Protein AF-A0A6F8TPR6-F1 (afdb_monomer_lite)

Sequence (111 aa):
MAKKKYTSPHIQAPLIVTYAAFQSQLETVKAEISKIKQEHVRAYYEALLLIKENHMTEAEQIANSLSKKWMKEDILSTAAEAKGRHDQARLHRQNAISASRGVQRYLLIHK

Structure (mmCIF, N/CA/C/O backbone):
data_AF-A0A6F8TPR6-F1
#
_entry.id   AF-A0A6F8TPR6-F1
#
loop_
_atom_site.group_PDB
_atom_site.id
_atom_site.type_symbol
_atom_site.label_atom_id
_atom_site.label_alt_id
_atom_site.label_comp_id
_atom_site.label_asym_id
_atom_site.label_entity_id
_atom_site.label_seq_id
_atom_site.pdbx_PDB_ins_code
_atom_site.Cartn_x
_atom_site.Cartn_y
_atom_site.Cartn_z
_atom_site.occupancy
_atom_site.B_iso_or_equiv
_atom_site.auth_seq_id
_atom_site.auth_comp_id
_atom_site.auth_asym_id
_atom_site.auth_atom_id
_atom_site.pdbx_PDB_model_num
ATOM 1 N N . MET A 1 1 ? -17.492 -25.056 21.127 1.00 33.84 1 MET A N 1
ATOM 2 C CA . MET A 1 1 ? -16.886 -23.718 21.317 1.00 33.84 1 MET A CA 1
ATOM 3 C C . MET A 1 1 ? -15.395 -23.790 21.000 1.00 33.84 1 MET A C 1
ATOM 5 O O . MET A 1 1 ? -14.622 -24.204 21.848 1.00 33.84 1 MET A O 1
ATOM 9 N N . ALA A 1 2 ? -14.970 -23.460 19.780 1.00 42.56 2 ALA A N 1
ATOM 10 C CA . ALA A 1 2 ? -13.548 -23.443 19.432 1.00 42.56 2 ALA A CA 1
ATOM 11 C C . ALA A 1 2 ? -13.313 -22.400 18.338 1.00 42.56 2 ALA A C 1
ATOM 13 O O . ALA A 1 2 ? -13.754 -22.618 17.219 1.00 42.56 2 ALA A O 1
ATOM 14 N N . LYS A 1 3 ? -12.689 -21.262 18.680 1.00 41.62 3 LYS A N 1
ATOM 15 C CA . LYS A 1 3 ? -12.059 -20.285 17.758 1.00 41.62 3 LYS A CA 1
ATOM 16 C C . LYS A 1 3 ? -11.467 -19.127 18.577 1.00 41.62 3 LYS A C 1
ATOM 18 O O . LYS A 1 3 ? -11.951 -18.005 18.542 1.00 41.62 3 LYS A O 1
ATOM 23 N N . LYS A 1 4 ? -10.450 -19.398 19.401 1.00 48.53 4 LYS A N 1
ATOM 24 C CA . LYS A 1 4 ? -9.768 -18.330 20.166 1.00 48.53 4 LYS A CA 1
ATOM 25 C C . LYS A 1 4 ? -8.252 -18.492 20.264 1.00 48.53 4 LYS A C 1
ATOM 27 O O . LYS A 1 4 ? -7.643 -17.935 21.166 1.00 48.53 4 LYS A O 1
ATOM 32 N N . LYS A 1 5 ? -7.640 -19.272 19.364 1.00 41.09 5 LYS A N 1
ATOM 33 C CA . LYS A 1 5 ? -6.218 -19.636 19.490 1.00 41.09 5 LYS A CA 1
ATOM 34 C C . LYS A 1 5 ? -5.284 -19.004 18.448 1.00 41.09 5 LYS A C 1
ATOM 36 O O . LYS A 1 5 ? -4.089 -18.978 18.695 1.00 41.09 5 LYS A O 1
ATOM 41 N N . TYR A 1 6 ? -5.794 -18.430 17.350 1.00 46.22 6 TYR A N 1
ATOM 42 C CA . TYR A 1 6 ? -4.946 -17.894 16.268 1.00 46.22 6 TYR A CA 1
ATOM 43 C C . TYR A 1 6 ? -5.555 -16.697 15.527 1.00 46.22 6 TYR A C 1
ATOM 45 O O . TYR A 1 6 ? -5.672 -16.702 14.307 1.00 46.22 6 TYR A O 1
ATOM 53 N N . THR A 1 7 ? -5.930 -15.642 16.241 1.00 47.03 7 THR A N 1
ATOM 54 C CA . THR A 1 7 ? -6.309 -14.391 15.570 1.00 47.03 7 THR A CA 1
ATOM 55 C C . THR A 1 7 ? -5.648 -13.233 16.290 1.00 47.03 7 THR A C 1
ATOM 57 O O . THR A 1 7 ? -6.249 -12.547 17.108 1.00 47.03 7 THR A O 1
ATOM 60 N N . SER A 1 8 ? -4.345 -13.078 16.046 1.00 49.12 8 SER A N 1
ATOM 61 C CA . SER A 1 8 ? -3.602 -11.918 16.529 1.00 49.12 8 SER A CA 1
ATOM 62 C C . SER A 1 8 ? -4.250 -10.654 15.944 1.00 49.12 8 SER A C 1
ATOM 64 O O . SER A 1 8 ? -4.348 -10.560 14.715 1.00 49.12 8 SER A O 1
ATOM 66 N N . PRO A 1 9 ? -4.673 -9.678 16.770 1.00 51.06 9 PRO A N 1
ATOM 67 C CA . PRO A 1 9 ? -5.283 -8.428 16.301 1.00 51.06 9 PRO A CA 1
ATOM 68 C C . PRO A 1 9 ? -4.423 -7.689 15.264 1.00 51.06 9 PRO A C 1
ATOM 70 O O . PRO A 1 9 ? -4.933 -6.986 14.399 1.00 51.06 9 PRO A O 1
ATOM 73 N N . HIS A 1 10 ? -3.105 -7.909 15.307 1.00 51.72 10 HIS A N 1
ATOM 74 C CA . HIS A 1 10 ? -2.133 -7.351 14.368 1.00 51.72 10 HIS A CA 1
ATOM 75 C C . HIS A 1 10 ? -2.266 -7.876 12.930 1.00 51.72 10 HIS A C 1
ATOM 77 O O . HIS A 1 10 ? -1.854 -7.190 12.002 1.00 51.72 10 HIS A O 1
ATOM 83 N N . ILE A 1 11 ? -2.816 -9.080 12.742 1.00 56.19 11 ILE A N 1
ATOM 84 C CA . ILE A 1 11 ? -3.030 -9.712 11.427 1.00 56.19 11 ILE A CA 1
ATOM 85 C C . ILE A 1 11 ? -4.457 -9.428 10.925 1.00 56.19 11 ILE A C 1
ATOM 87 O O . ILE A 1 11 ? -4.691 -9.366 9.720 1.00 56.19 11 ILE A O 1
ATOM 91 N N . GLN A 1 12 ? -5.405 -9.222 11.846 1.00 56.03 12 GLN A N 1
ATOM 92 C CA . GLN A 1 12 ? -6.817 -9.005 11.527 1.00 56.03 12 GLN A CA 1
ATOM 93 C C . GLN A 1 12 ? -7.048 -7.717 10.750 1.00 56.03 12 GLN A C 1
ATOM 95 O O . GLN A 1 12 ? -7.666 -7.767 9.697 1.00 56.03 12 GLN A O 1
ATOM 100 N N . ALA A 1 13 ? -6.534 -6.586 11.227 1.00 57.53 13 ALA A N 1
ATOM 101 C CA . ALA A 1 13 ? -6.822 -5.306 10.589 1.00 57.53 13 ALA A CA 1
ATOM 102 C C . ALA A 1 13 ? -6.295 -5.223 9.133 1.00 57.53 13 ALA A C 1
ATOM 104 O O . ALA A 1 13 ? -7.074 -4.857 8.259 1.00 57.53 13 ALA A O 1
ATOM 105 N N . PRO A 1 14 ? -5.069 -5.681 8.798 1.00 57.78 14 PRO A N 1
ATOM 106 C CA . PRO A 1 14 ? -4.624 -5.801 7.403 1.00 57.78 14 PRO A CA 1
ATOM 107 C C . PRO A 1 14 ? -5.527 -6.677 6.516 1.00 57.78 14 PRO A C 1
ATOM 109 O O . PRO A 1 14 ? -5.850 -6.310 5.384 1.00 57.78 14 PRO A O 1
ATOM 112 N N . LEU A 1 15 ? -5.968 -7.831 7.029 1.00 60.03 15 LEU A N 1
ATOM 113 C CA . LEU A 1 15 ? -6.876 -8.733 6.312 1.00 60.03 15 LEU A CA 1
ATOM 114 C C . LEU A 1 15 ? -8.261 -8.112 6.120 1.00 60.03 15 LEU A C 1
ATOM 116 O O . LEU A 1 15 ? -8.818 -8.204 5.030 1.00 60.03 15 LEU A O 1
ATOM 120 N N . ILE A 1 16 ? -8.797 -7.458 7.151 1.00 58.84 16 ILE A N 1
ATOM 121 C CA . ILE A 1 16 ? -10.105 -6.804 7.106 1.00 58.84 16 ILE A CA 1
ATOM 122 C C . ILE A 1 16 ? -10.067 -5.613 6.152 1.00 58.84 16 ILE A C 1
ATOM 124 O O . ILE A 1 16 ? -10.999 -5.458 5.379 1.00 58.84 16 ILE A O 1
ATOM 128 N N . VAL A 1 17 ? -8.989 -4.824 6.119 1.00 58.97 17 VAL A N 1
ATOM 129 C CA . VAL A 1 17 ? -8.855 -3.726 5.150 1.00 58.97 17 VAL A CA 1
ATOM 130 C C . VAL A 1 17 ? -8.781 -4.260 3.724 1.00 58.97 17 VAL A C 1
ATOM 132 O O . VAL A 1 17 ? -9.471 -3.753 2.846 1.00 58.97 17 VAL A O 1
ATOM 135 N N . THR A 1 18 ? -8.003 -5.318 3.495 1.00 58.88 18 THR A N 1
ATOM 136 C CA . THR A 1 18 ? -7.907 -5.950 2.169 1.00 58.88 18 THR A CA 1
ATOM 137 C C . THR A 1 18 ? -9.271 -6.505 1.727 1.00 58.88 18 THR A C 1
ATOM 139 O O . THR A 1 18 ? -9.686 -6.307 0.588 1.00 58.88 18 THR A O 1
ATOM 142 N N . TYR A 1 19 ? -10.016 -7.125 2.646 1.00 59.47 19 TYR A N 1
ATOM 143 C CA . TYR A 1 19 ? -11.351 -7.673 2.402 1.00 59.47 19 TYR A CA 1
ATOM 144 C C . TYR A 1 19 ? -12.437 -6.596 2.228 1.00 59.47 19 TYR A C 1
ATOM 146 O O . TYR A 1 19 ? -13.253 -6.674 1.316 1.00 59.47 19 TYR A O 1
ATOM 154 N N . ALA A 1 20 ? -12.448 -5.552 3.052 1.00 56.31 20 ALA A N 1
ATOM 155 C CA . ALA A 1 20 ? -13.407 -4.454 2.951 1.00 56.31 20 ALA A CA 1
ATOM 156 C C . ALA A 1 20 ? -13.131 -3.575 1.717 1.00 56.31 20 ALA A C 1
ATOM 158 O O . ALA A 1 20 ? -14.068 -3.076 1.092 1.00 56.31 20 ALA A O 1
ATOM 159 N N . ALA A 1 21 ? -11.865 -3.465 1.292 1.00 5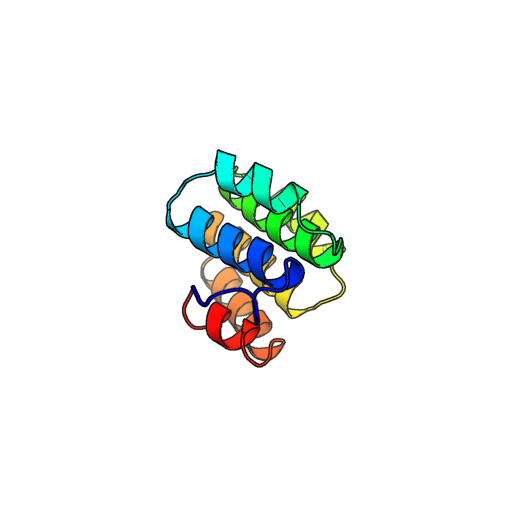7.94 21 ALA A N 1
ATOM 160 C CA . ALA A 1 21 ? -11.499 -2.875 0.009 1.00 57.94 21 ALA A CA 1
ATOM 161 C C . ALA A 1 21 ? -12.020 -3.700 -1.180 1.00 57.94 21 ALA A C 1
ATOM 163 O O . ALA A 1 21 ? -12.380 -3.097 -2.191 1.00 57.94 21 ALA A O 1
ATOM 164 N N . PHE A 1 22 ? -12.092 -5.028 -1.058 1.00 59.44 22 PHE A N 1
ATOM 165 C CA . PHE A 1 22 ? -12.725 -5.906 -2.048 1.00 59.44 22 PHE A CA 1
ATOM 166 C C . PHE A 1 22 ? -14.256 -5.741 -2.078 1.00 59.44 22 PHE A C 1
ATOM 168 O O . PHE A 1 22 ? -14.858 -5.805 -3.143 1.00 59.44 22 PHE A O 1
ATOM 175 N N . GLN A 1 23 ? -14.889 -5.457 -0.934 1.00 59.53 23 GLN A N 1
ATOM 176 C CA . GLN A 1 23 ? -16.344 -5.258 -0.829 1.00 59.53 23 GLN A CA 1
ATOM 177 C C . GLN A 1 23 ? -16.832 -3.812 -1.047 1.00 59.53 23 GLN A C 1
ATOM 179 O O . GLN A 1 23 ? -18.020 -3.544 -0.883 1.00 59.53 23 GLN A O 1
ATOM 184 N N . SER A 1 24 ? -15.949 -2.868 -1.389 1.00 63.97 24 SER A N 1
ATOM 185 C CA . SER A 1 24 ? -16.279 -1.437 -1.559 1.00 63.97 24 SER A CA 1
ATOM 186 C C . SER A 1 24 ? -16.918 -0.759 -0.329 1.00 63.97 24 SER A C 1
ATOM 188 O O . SER A 1 24 ? -17.577 0.270 -0.458 1.00 63.97 24 SER A O 1
ATOM 190 N N . GLN A 1 25 ? -16.692 -1.280 0.883 1.00 70.75 25 GLN A N 1
ATOM 191 C CA . GLN A 1 25 ? -17.205 -0.701 2.136 1.00 70.75 25 GLN A CA 1
ATOM 192 C C . GLN A 1 25 ? -16.196 0.288 2.741 1.00 70.75 25 GLN A C 1
ATOM 194 O O . GLN A 1 25 ? -15.490 -0.023 3.702 1.00 70.75 25 GLN A O 1
ATOM 199 N N . LEU A 1 26 ? -16.099 1.487 2.159 1.00 65.44 26 LEU A N 1
ATOM 200 C CA . LEU A 1 26 ? -15.068 2.481 2.505 1.00 65.44 26 LEU A CA 1
ATOM 201 C C . LEU A 1 26 ? -15.114 2.951 3.971 1.00 65.44 26 LEU A C 1
ATOM 203 O O . LEU A 1 26 ? -14.065 3.103 4.595 1.00 65.44 26 LEU A O 1
ATOM 207 N N . GLU A 1 27 ? -16.302 3.111 4.553 1.00 70.12 27 GLU A N 1
ATOM 208 C CA . GLU A 1 27 ? -16.442 3.517 5.962 1.00 70.12 27 GLU A CA 1
ATOM 209 C C . GLU A 1 27 ? -15.904 2.452 6.927 1.00 70.12 27 GLU A C 1
ATOM 211 O O . GLU A 1 27 ? -15.207 2.753 7.899 1.00 70.12 27 GLU A O 1
ATOM 216 N N . THR A 1 28 ? -16.139 1.176 6.614 1.00 74.00 28 THR A N 1
ATOM 217 C CA . THR A 1 28 ? -15.579 0.055 7.376 1.00 74.00 28 THR A CA 1
ATOM 218 C C . THR A 1 28 ? -14.060 -0.009 7.229 1.00 74.00 28 THR A C 1
ATOM 220 O O . THR A 1 28 ? -13.364 -0.266 8.209 1.00 74.00 28 THR A O 1
ATOM 223 N N . VAL A 1 29 ? -13.524 0.294 6.041 1.00 73.88 29 VAL A N 1
ATOM 224 C CA . VAL A 1 29 ? -12.072 0.388 5.816 1.00 73.88 29 VAL A CA 1
ATOM 225 C C . VAL A 1 29 ? -11.446 1.454 6.720 1.00 73.88 29 VAL A C 1
ATOM 227 O O . VAL A 1 29 ? -10.488 1.150 7.430 1.00 73.88 29 VAL A O 1
ATOM 230 N N . LYS A 1 30 ? -12.001 2.673 6.754 1.00 79.38 30 LYS A N 1
ATOM 231 C CA . LYS A 1 30 ? -11.498 3.777 7.593 1.00 79.38 30 LYS A CA 1
ATOM 232 C C . LYS A 1 30 ? -11.453 3.405 9.074 1.00 79.38 30 LYS A C 1
ATOM 234 O O . LYS A 1 30 ? -10.421 3.565 9.731 1.00 79.38 30 LYS A O 1
ATOM 239 N N . ALA A 1 31 ? -12.553 2.855 9.587 1.00 80.69 31 ALA A N 1
ATOM 240 C CA . ALA A 1 31 ? -12.651 2.440 10.982 1.00 80.69 31 ALA A CA 1
ATOM 241 C C . ALA A 1 31 ? -11.600 1.378 11.346 1.00 80.69 31 ALA A C 1
ATOM 243 O O . ALA A 1 31 ? -11.007 1.436 12.423 1.00 80.69 31 ALA A O 1
ATOM 244 N N . GLU A 1 32 ? -11.329 0.423 10.459 1.00 81.44 32 GLU A N 1
ATOM 245 C CA . GLU A 1 32 ? -10.378 -0.662 10.717 1.00 81.44 32 GLU A CA 1
ATOM 246 C C . GLU A 1 32 ? -8.917 -0.228 10.574 1.00 81.44 32 GLU A C 1
ATOM 248 O O . GLU A 1 32 ? -8.076 -0.652 11.371 1.00 81.44 32 GLU A O 1
ATOM 253 N N . ILE A 1 33 ? -8.613 0.684 9.644 1.00 83.00 33 ILE A N 1
ATOM 254 C CA . ILE A 1 33 ? -7.282 1.297 9.530 1.00 83.00 33 ILE A CA 1
ATOM 255 C C . ILE A 1 33 ? -6.886 1.962 10.852 1.00 83.00 33 ILE A C 1
ATOM 257 O O . ILE A 1 33 ? -5.796 1.702 11.366 1.00 83.00 33 ILE A O 1
ATOM 261 N N . SER A 1 34 ? -7.793 2.731 11.468 1.00 83.75 34 SER A N 1
ATOM 262 C CA . SER A 1 34 ? -7.527 3.415 12.744 1.00 83.75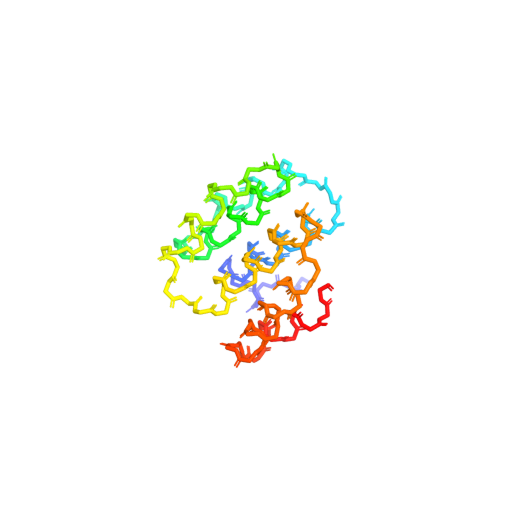 34 SER A CA 1
ATOM 263 C C . SER A 1 34 ? -7.126 2.466 13.887 1.00 83.75 34 SER A C 1
ATOM 265 O O . SER A 1 34 ? -6.391 2.848 14.799 1.00 83.75 34 SER A O 1
ATOM 267 N N . LYS A 1 35 ? -7.543 1.194 13.820 1.00 85.69 35 LYS A N 1
ATOM 268 C CA . LYS A 1 35 ? -7.243 0.168 14.831 1.00 85.69 35 LYS A CA 1
ATOM 269 C C . LYS A 1 35 ? -5.872 -0.486 14.631 1.00 85.69 35 LYS A C 1
ATOM 271 O O . LYS A 1 35 ? -5.383 -1.176 15.533 1.00 85.69 35 LYS A O 1
ATOM 276 N N . ILE A 1 36 ? -5.222 -0.291 13.480 1.00 82.62 36 ILE A N 1
ATOM 277 C CA . ILE A 1 36 ? -3.891 -0.843 13.201 1.00 82.62 36 ILE A CA 1
ATOM 278 C C . ILE A 1 36 ? -2.880 -0.171 14.127 1.00 82.62 36 ILE A C 1
ATOM 280 O O . ILE A 1 36 ? -2.608 1.014 13.997 1.00 82.62 36 ILE A O 1
ATOM 284 N N . LYS A 1 37 ? -2.278 -0.921 15.056 1.00 86.50 37 LYS A N 1
ATOM 285 C CA . LYS A 1 37 ? -1.292 -0.369 16.008 1.00 86.50 37 LYS A CA 1
ATOM 286 C C . LYS A 1 37 ? 0.067 -0.048 15.380 1.00 86.50 37 LYS A C 1
ATOM 288 O O . LYS A 1 37 ? 0.761 0.838 15.858 1.00 86.50 37 LYS A O 1
ATOM 293 N N . GLN A 1 38 ? 0.467 -0.796 14.354 1.00 86.00 38 GLN A N 1
ATOM 294 C CA . GLN A 1 38 ? 1.771 -0.627 13.712 1.00 86.00 38 GLN A CA 1
ATOM 295 C C . GLN A 1 38 ? 1.701 0.530 12.717 1.00 86.00 38 GLN A C 1
ATOM 297 O O . GLN A 1 38 ? 1.073 0.394 11.672 1.00 86.00 38 GLN A O 1
ATOM 302 N N . GLU A 1 39 ? 2.366 1.637 13.032 1.00 89.19 39 GLU A N 1
ATOM 303 C CA . GLU A 1 39 ? 2.312 2.883 12.257 1.00 89.19 39 GLU A CA 1
ATOM 304 C C . GLU A 1 39 ? 2.617 2.678 10.768 1.00 89.19 39 GLU A C 1
ATOM 306 O O . GLU A 1 39 ? 1.812 3.040 9.922 1.00 89.19 39 GLU A O 1
ATOM 311 N N . HIS A 1 40 ? 3.705 1.980 10.438 1.00 87.19 40 HIS A N 1
ATOM 312 C CA . HIS A 1 40 ? 4.070 1.706 9.043 1.00 87.19 40 HIS A CA 1
ATOM 313 C C . HIS A 1 40 ? 3.029 0.863 8.283 1.00 87.19 40 HIS A C 1
ATOM 315 O O . HIS A 1 40 ? 2.893 0.990 7.071 1.00 87.19 40 HIS A O 1
ATOM 321 N N . VAL A 1 41 ? 2.297 -0.016 8.978 1.00 87.19 41 VAL A N 1
ATOM 322 C CA . VAL A 1 41 ? 1.215 -0.805 8.371 1.00 87.19 41 VAL A CA 1
ATOM 323 C C . VAL A 1 41 ? -0.030 0.058 8.200 1.00 87.19 41 VAL A C 1
ATOM 325 O O . VAL A 1 41 ? -0.699 -0.047 7.179 1.00 87.19 41 VAL A O 1
ATOM 328 N N . ARG A 1 42 ? -0.328 0.923 9.175 1.00 90.12 42 ARG A N 1
ATOM 329 C CA . ARG A 1 42 ? -1.439 1.871 9.099 1.00 90.12 42 ARG A CA 1
ATOM 330 C C . ARG A 1 42 ? -1.248 2.827 7.924 1.00 90.12 42 ARG A C 1
ATOM 332 O O . ARG A 1 42 ? -2.100 2.854 7.047 1.00 90.12 42 ARG A O 1
ATOM 339 N N . ALA A 1 43 ? -0.089 3.479 7.857 1.00 92.38 43 ALA A N 1
ATOM 340 C CA . ALA A 1 43 ? 0.278 4.406 6.792 1.00 92.38 43 ALA A CA 1
ATOM 341 C C . ALA A 1 43 ? 0.169 3.758 5.400 1.00 92.38 43 ALA A C 1
ATOM 343 O O . ALA A 1 43 ? -0.348 4.361 4.465 1.00 92.38 43 ALA A O 1
ATOM 344 N N . TYR A 1 44 ? 0.580 2.493 5.261 1.00 92.69 44 TYR A N 1
ATOM 345 C CA . TYR A 1 44 ? 0.408 1.752 4.011 1.00 92.69 44 TYR A CA 1
ATOM 346 C C . TYR A 1 44 ? -1.062 1.656 3.573 1.00 92.69 44 TYR A C 1
ATOM 348 O O . TYR A 1 44 ? -1.384 1.935 2.420 1.00 92.69 44 TYR A O 1
ATOM 356 N N . TYR A 1 45 ? -1.966 1.294 4.484 1.00 90.25 45 TYR A N 1
ATOM 357 C CA . TYR A 1 45 ? -3.387 1.192 4.156 1.00 90.25 45 TYR A CA 1
ATOM 358 C C . TYR A 1 45 ? -4.078 2.555 4.012 1.00 90.25 45 TYR A C 1
ATOM 360 O O . TYR A 1 45 ? -4.980 2.674 3.186 1.00 90.25 45 TYR A O 1
ATOM 368 N N . GLU A 1 46 ? -3.636 3.581 4.744 1.00 91.62 46 GLU A N 1
ATOM 369 C CA . GLU A 1 46 ? -4.073 4.972 4.549 1.00 91.62 46 GLU A CA 1
ATOM 370 C C . GLU A 1 46 ? -3.730 5.459 3.138 1.00 91.62 46 GLU A C 1
ATOM 372 O O . GLU A 1 46 ? -4.591 6.000 2.452 1.00 91.62 46 GLU A O 1
ATOM 377 N N . ALA A 1 47 ? -2.519 5.181 2.646 1.00 94.00 47 ALA A N 1
ATOM 378 C CA . ALA A 1 47 ? -2.127 5.533 1.283 1.00 94.00 47 ALA A CA 1
ATOM 379 C C . ALA A 1 47 ? -2.988 4.832 0.219 1.00 94.00 47 ALA A C 1
ATOM 381 O O . ALA A 1 47 ? -3.394 5.452 -0.762 1.00 94.00 47 ALA A O 1
ATOM 382 N N . LEU A 1 48 ? -3.308 3.548 0.409 1.00 91.38 48 LEU A N 1
ATOM 383 C CA . LEU A 1 48 ? -4.203 2.828 -0.504 1.00 91.38 48 LEU A CA 1
ATOM 384 C C . LEU A 1 48 ? -5.632 3.391 -0.483 1.00 91.38 48 LEU A C 1
ATOM 386 O O . LEU A 1 48 ? -6.281 3.442 -1.529 1.00 91.38 48 LEU A O 1
ATOM 390 N N . LEU A 1 49 ? -6.117 3.824 0.684 1.00 89.38 49 LEU A N 1
ATOM 391 C CA . LEU A 1 49 ? -7.407 4.497 0.809 1.00 89.38 49 LEU A CA 1
ATOM 392 C C . LEU A 1 49 ? -7.398 5.852 0.090 1.00 89.38 49 LEU A C 1
ATOM 394 O O . LEU A 1 49 ? -8.305 6.109 -0.695 1.00 89.38 49 LEU A O 1
ATOM 398 N N . LEU A 1 50 ? -6.350 6.661 0.271 1.00 91.69 50 LEU A N 1
ATOM 399 C CA . LEU A 1 50 ? -6.183 7.937 -0.429 1.00 91.69 50 LEU A CA 1
ATOM 400 C C . LEU A 1 50 ? -6.223 7.762 -1.952 1.00 91.69 50 LEU A C 1
ATOM 402 O O . LEU A 1 50 ? -6.854 8.556 -2.640 1.00 91.69 50 LEU A O 1
ATOM 406 N N . ILE A 1 51 ? -5.627 6.694 -2.498 1.00 92.06 51 ILE A N 1
ATOM 407 C CA . ILE A 1 51 ? -5.732 6.402 -3.939 1.00 92.06 51 ILE A CA 1
ATOM 408 C C . ILE A 1 51 ? -7.183 6.134 -4.346 1.00 92.06 51 ILE A C 1
ATOM 410 O O . ILE A 1 51 ? -7.627 6.647 -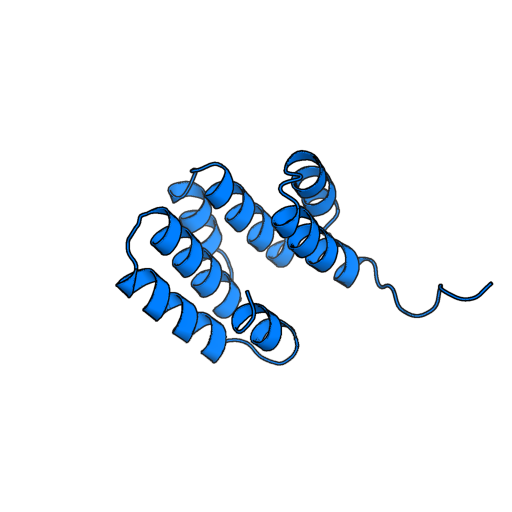5.372 1.00 92.06 51 ILE A O 1
ATOM 414 N N . LYS A 1 52 ? -7.936 5.362 -3.551 1.00 87.25 52 LYS A N 1
ATOM 415 C CA . LYS A 1 52 ? -9.366 5.129 -3.813 1.00 87.25 52 LYS A CA 1
ATOM 416 C C . LYS A 1 52 ? -10.194 6.411 -3.735 1.00 87.25 52 LYS A C 1
ATOM 418 O O . LYS A 1 52 ? -11.168 6.536 -4.466 1.00 87.25 52 LYS A O 1
ATOM 423 N N . GLU A 1 53 ? -9.797 7.348 -2.882 1.00 88.31 53 GLU A N 1
ATOM 424 C CA . GLU A 1 53 ? -10.405 8.676 -2.744 1.00 88.31 53 GLU A CA 1
ATOM 425 C C . GLU A 1 53 ? -9.862 9.697 -3.760 1.00 88.31 53 GLU A C 1
ATOM 427 O O . GLU A 1 53 ? -10.195 10.874 -3.688 1.00 88.31 53 GLU A O 1
ATOM 432 N N . ASN A 1 54 ? -9.074 9.253 -4.747 1.00 90.81 54 ASN A N 1
ATOM 433 C CA . ASN A 1 54 ? -8.514 10.086 -5.814 1.00 90.81 54 ASN A CA 1
ATOM 434 C C . ASN A 1 54 ? -7.490 11.141 -5.329 1.00 90.81 54 ASN A C 1
ATOM 436 O O . ASN A 1 54 ? -7.228 12.132 -6.009 1.00 90.81 54 ASN A O 1
ATOM 440 N N . HIS A 1 55 ? -6.860 10.902 -4.176 1.00 94.50 55 HIS A N 1
ATOM 441 C CA . HIS A 1 55 ? -5.817 11.733 -3.565 1.00 94.50 55 HIS A CA 1
ATOM 442 C 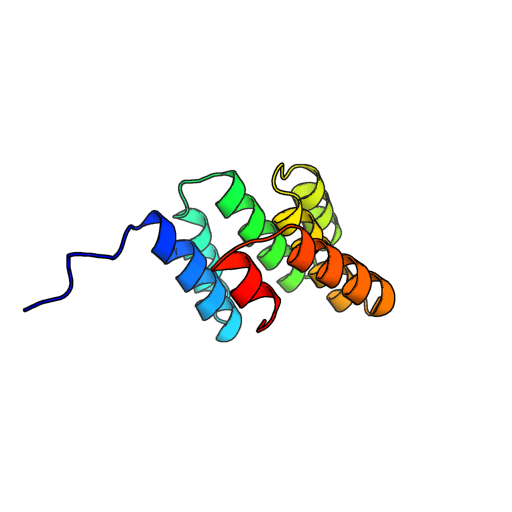C . HIS A 1 55 ? -4.414 11.144 -3.796 1.00 94.50 55 HIS A C 1
ATOM 444 O O . HIS A 1 55 ? -3.678 10.804 -2.866 1.00 94.50 55 HIS A O 1
ATOM 450 N N . MET A 1 56 ? -4.009 10.987 -5.062 1.00 92.62 56 MET A N 1
ATOM 451 C CA . MET A 1 56 ? -2.764 10.274 -5.386 1.00 92.62 56 MET A CA 1
ATOM 452 C C . MET A 1 56 ? -1.494 10.979 -4.892 1.00 92.62 56 MET A C 1
ATOM 454 O O . MET A 1 56 ? -0.524 10.302 -4.570 1.00 92.62 56 MET A O 1
ATOM 458 N N . THR A 1 57 ? -1.470 12.314 -4.842 1.00 94.12 57 THR A N 1
ATOM 459 C CA . THR A 1 57 ? -0.285 13.070 -4.395 1.00 94.12 57 THR A CA 1
ATOM 460 C C . THR A 1 57 ? 0.045 12.775 -2.931 1.00 94.12 57 THR A C 1
ATOM 462 O O . THR A 1 57 ? 1.198 12.506 -2.602 1.00 94.12 57 THR A O 1
ATOM 465 N N . GLU A 1 58 ? -0.966 12.760 -2.061 1.00 96.56 58 GLU A N 1
ATOM 466 C CA . GLU A 1 58 ? -0.806 12.430 -0.640 1.00 96.56 58 GLU A CA 1
ATOM 467 C C . GLU A 1 58 ? -0.400 10.961 -0.461 1.00 96.56 58 GLU A C 1
ATOM 469 O O . GLU A 1 58 ? 0.514 10.647 0.302 1.00 96.56 58 GLU A O 1
ATOM 474 N N . ALA A 1 59 ? -0.998 10.055 -1.242 1.00 95.06 59 ALA A N 1
ATOM 475 C CA . ALA A 1 59 ? -0.607 8.649 -1.237 1.00 95.06 59 ALA A CA 1
ATOM 476 C C . ALA A 1 59 ? 0.869 8.448 -1.633 1.00 95.06 59 ALA A C 1
ATOM 478 O O . ALA A 1 59 ? 1.582 7.665 -1.006 1.00 95.06 59 ALA A O 1
ATOM 479 N N . GLU A 1 60 ? 1.354 9.175 -2.644 1.00 95.50 60 GLU A N 1
ATOM 480 C CA . GLU A 1 60 ? 2.754 9.136 -3.084 1.00 95.50 60 GLU A CA 1
ATOM 481 C C . GLU A 1 60 ? 3.714 9.718 -2.034 1.00 95.50 60 GLU A C 1
ATOM 483 O O . GLU A 1 60 ? 4.826 9.209 -1.862 1.00 95.50 60 GLU A O 1
ATOM 488 N N . GLN A 1 61 ? 3.298 10.741 -1.282 1.00 96.81 61 GLN A N 1
ATOM 489 C CA . GLN A 1 61 ? 4.074 11.267 -0.155 1.00 96.81 61 GLN A CA 1
ATOM 490 C C . GLN A 1 61 ? 4.233 10.220 0.951 1.00 96.81 61 GLN A C 1
ATOM 492 O O . GLN A 1 61 ? 5.356 9.978 1.401 1.00 96.81 61 GLN A O 1
ATOM 497 N N . ILE A 1 62 ? 3.147 9.536 1.326 1.00 95.69 62 ILE A N 1
ATOM 498 C CA . ILE A 1 62 ? 3.208 8.431 2.291 1.00 95.69 62 ILE A CA 1
ATOM 499 C C . ILE A 1 62 ? 4.082 7.294 1.750 1.00 95.69 62 ILE A C 1
ATOM 501 O O . ILE A 1 62 ? 4.922 6.762 2.471 1.00 95.69 62 ILE A O 1
ATOM 505 N N . ALA A 1 63 ? 3.967 6.944 0.466 1.00 95.25 63 ALA A N 1
ATOM 506 C CA . ALA A 1 63 ? 4.807 5.909 -0.137 1.00 95.25 63 ALA A CA 1
ATOM 507 C C . ALA A 1 63 ? 6.307 6.206 0.029 1.00 95.25 63 ALA A C 1
ATOM 509 O O . ALA A 1 63 ? 7.104 5.293 0.248 1.00 95.25 63 ALA A O 1
ATOM 510 N N . ASN A 1 64 ? 6.699 7.479 -0.054 1.00 94.81 64 ASN A N 1
ATOM 511 C CA . ASN A 1 64 ? 8.087 7.900 0.100 1.00 94.81 64 ASN A CA 1
ATOM 512 C C . ASN A 1 64 ? 8.591 7.885 1.551 1.00 94.81 64 ASN A C 1
ATOM 514 O O . ASN A 1 64 ? 9.803 7.791 1.740 1.00 94.81 64 ASN A O 1
ATOM 518 N N . SER A 1 65 ? 7.708 7.925 2.554 1.00 94.56 65 SER A N 1
ATOM 519 C CA . SER A 1 65 ? 8.090 7.815 3.970 1.00 94.56 65 SER A CA 1
ATOM 520 C C . SER A 1 65 ? 8.200 6.365 4.462 1.00 94.56 65 SER A C 1
ATOM 522 O O . SER A 1 65 ? 8.815 6.102 5.497 1.00 94.56 65 SER A O 1
ATOM 524 N N . LEU A 1 66 ? 7.647 5.397 3.721 1.00 93.38 66 LEU A N 1
ATOM 525 C CA . LEU A 1 66 ? 7.680 3.987 4.104 1.00 93.38 66 LEU A CA 1
ATOM 526 C C . LEU A 1 66 ? 9.063 3.355 3.902 1.00 93.38 66 LEU A C 1
ATOM 528 O O . LEU A 1 66 ? 9.622 3.326 2.807 1.00 93.38 66 LEU A O 1
ATOM 532 N N . SER A 1 67 ? 9.572 2.723 4.961 1.00 91.06 67 SER A N 1
ATOM 533 C CA . SER A 1 67 ? 10.857 2.010 4.947 1.00 91.06 67 SER A CA 1
ATOM 534 C C . SER A 1 67 ? 10.814 0.671 4.199 1.00 91.06 67 SER A C 1
ATOM 536 O O . SER A 1 67 ? 11.833 0.190 3.699 1.00 91.06 67 SER A O 1
ATOM 538 N N . LYS A 1 68 ? 9.639 0.037 4.103 1.00 92.00 68 LYS A N 1
ATOM 539 C CA . LYS A 1 68 ? 9.470 -1.254 3.423 1.00 92.00 68 LYS A CA 1
ATOM 540 C C . LYS A 1 68 ? 9.281 -1.039 1.925 1.00 92.00 68 LYS A C 1
ATOM 542 O O . LYS A 1 68 ? 8.201 -0.658 1.482 1.00 92.00 68 LYS A O 1
ATOM 547 N N . LYS A 1 69 ? 10.307 -1.384 1.139 1.00 95.81 69 LYS A N 1
ATOM 548 C CA . LYS A 1 69 ? 10.316 -1.211 -0.324 1.00 95.81 69 LYS A CA 1
ATOM 549 C C . LYS A 1 69 ? 9.069 -1.771 -1.015 1.00 95.81 69 LYS A C 1
ATOM 551 O O . LYS A 1 69 ? 8.498 -1.090 -1.854 1.00 95.81 69 LYS A O 1
ATOM 556 N N . TRP A 1 70 ? 8.614 -2.973 -0.652 1.00 95.25 70 TRP A N 1
ATOM 557 C CA . TRP A 1 70 ? 7.440 -3.563 -1.305 1.00 95.25 70 TRP A CA 1
ATOM 558 C C . TRP A 1 70 ? 6.154 -2.750 -1.089 1.00 95.25 70 TRP A C 1
ATOM 560 O O . TRP A 1 70 ? 5.335 -2.687 -1.996 1.00 95.25 70 TRP A O 1
ATOM 570 N N . MET A 1 71 ? 5.991 -2.106 0.075 1.00 94.62 71 MET A N 1
ATOM 571 C CA . MET A 1 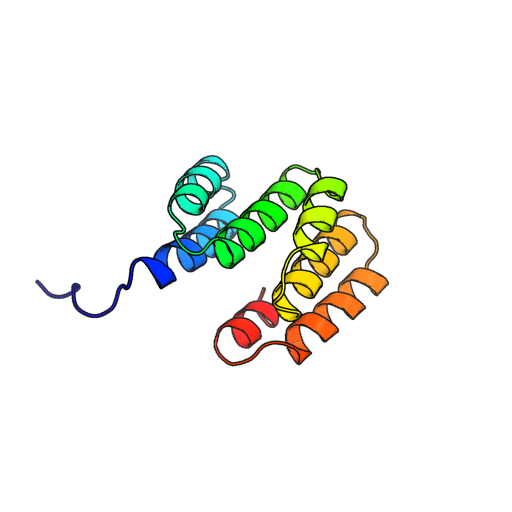71 ? 4.821 -1.272 0.374 1.00 94.62 71 MET A CA 1
ATOM 572 C C . MET A 1 71 ? 4.825 -0.013 -0.488 1.00 94.62 71 MET A C 1
ATOM 574 O O . MET A 1 71 ? 3.820 0.308 -1.114 1.00 94.62 71 MET A O 1
ATOM 578 N N . LYS A 1 72 ? 5.980 0.661 -0.559 1.00 97.12 72 LYS A N 1
ATOM 579 C CA . LYS A 1 72 ? 6.184 1.821 -1.431 1.00 97.12 72 LYS A CA 1
ATOM 580 C C . LYS A 1 72 ? 5.837 1.481 -2.880 1.00 97.12 72 LYS A C 1
ATOM 582 O O . LYS A 1 72 ? 5.045 2.177 -3.502 1.00 97.12 72 LYS A O 1
ATOM 587 N N . GLU A 1 73 ? 6.417 0.406 -3.404 1.00 97.81 73 GLU A N 1
ATOM 588 C CA . GLU A 1 73 ? 6.220 -0.001 -4.797 1.00 97.81 73 GLU A CA 1
ATOM 589 C C . GLU A 1 73 ? 4.762 -0.414 -5.083 1.00 97.81 73 GLU A C 1
ATOM 591 O O . GLU A 1 73 ? 4.252 -0.087 -6.150 1.00 97.81 73 GLU A O 1
ATOM 596 N N . ASP A 1 74 ? 4.042 -1.052 -4.148 1.00 96.00 74 ASP A N 1
ATOM 597 C CA . ASP A 1 74 ? 2.614 -1.359 -4.359 1.00 96.00 74 ASP A CA 1
ATOM 598 C C . ASP A 1 74 ? 1.733 -0.098 -4.375 1.00 96.00 74 ASP A C 1
ATOM 600 O O . ASP A 1 74 ? 0.837 0.013 -5.216 1.00 96.00 74 ASP A O 1
ATOM 604 N N . ILE A 1 75 ? 2.007 0.886 -3.507 1.00 96.19 75 ILE A N 1
ATOM 605 C CA . ILE A 1 75 ? 1.289 2.172 -3.520 1.00 96.19 75 ILE A CA 1
ATOM 606 C C . ILE A 1 75 ? 1.538 2.894 -4.848 1.00 96.19 75 ILE A C 1
ATOM 608 O O . ILE A 1 75 ? 0.581 3.306 -5.502 1.00 96.19 75 ILE A O 1
ATOM 612 N N . LEU A 1 76 ? 2.798 2.994 -5.289 1.00 97.38 76 LEU A N 1
ATOM 613 C CA . LEU A 1 76 ? 3.150 3.630 -6.564 1.00 97.38 76 LEU A CA 1
ATOM 614 C C . LEU A 1 76 ? 2.524 2.903 -7.761 1.00 97.38 76 LEU A C 1
ATOM 616 O O . LEU A 1 76 ? 2.023 3.552 -8.676 1.00 97.38 76 LEU A O 1
ATOM 620 N N . SER A 1 77 ? 2.490 1.566 -7.738 1.00 96.44 77 SER A N 1
ATOM 621 C CA . SER A 1 77 ? 1.805 0.768 -8.760 1.00 96.44 77 SER A CA 1
ATOM 622 C C . SER A 1 77 ? 0.313 1.089 -8.814 1.00 96.44 77 SER A C 1
ATOM 624 O O . SER A 1 77 ? -0.223 1.373 -9.883 1.00 96.44 77 SER A O 1
ATOM 626 N N . THR A 1 78 ? -0.343 1.105 -7.653 1.00 94.31 78 THR A N 1
ATOM 627 C CA . THR A 1 78 ? -1.785 1.357 -7.535 1.00 94.31 78 THR A CA 1
ATOM 628 C C . THR A 1 78 ? -2.138 2.789 -7.956 1.00 94.31 78 THR A C 1
ATOM 630 O O . THR A 1 78 ? -3.114 2.994 -8.673 1.00 94.31 78 THR A O 1
ATOM 633 N N . ALA A 1 79 ? -1.321 3.778 -7.582 1.00 95.19 79 ALA A N 1
ATOM 634 C CA . ALA A 1 79 ? -1.499 5.170 -7.990 1.00 95.19 79 ALA A CA 1
ATOM 635 C C . ALA A 1 79 ? -1.280 5.364 -9.499 1.00 95.19 79 ALA A C 1
ATOM 637 O O . ALA A 1 79 ? -2.038 6.086 -10.146 1.00 95.19 79 ALA A O 1
ATOM 638 N N . ALA A 1 80 ? -0.267 4.711 -10.077 1.00 95.94 80 ALA A N 1
ATOM 639 C CA . ALA A 1 80 ? -0.011 4.748 -11.514 1.00 95.94 80 ALA A CA 1
ATOM 640 C C . ALA A 1 80 ? -1.160 4.113 -12.313 1.00 95.94 80 ALA A C 1
ATOM 642 O O . ALA A 1 80 ? -1.572 4.682 -13.323 1.00 95.94 80 ALA A O 1
ATOM 643 N N . GLU A 1 81 ? -1.716 2.992 -11.841 1.00 94.06 81 GLU A N 1
ATOM 644 C CA . GLU A 1 81 ? -2.887 2.345 -12.447 1.00 94.06 81 GLU A CA 1
ATOM 645 C C . GLU A 1 81 ? -4.104 3.283 -12.422 1.00 94.06 81 GLU A C 1
ATOM 647 O O . GLU A 1 81 ? -4.721 3.516 -13.458 1.00 94.06 81 GLU A O 1
ATOM 652 N N . ALA A 1 82 ? -4.383 3.915 -11.275 1.00 90.81 82 ALA A N 1
ATOM 653 C CA . ALA A 1 82 ? -5.465 4.894 -11.135 1.00 90.81 82 ALA A CA 1
ATOM 654 C C . ALA A 1 82 ? -5.290 6.127 -12.048 1.00 90.81 82 ALA A C 1
ATOM 656 O O . ALA A 1 82 ? -6.269 6.747 -12.451 1.00 90.81 82 ALA A O 1
ATOM 657 N N . LYS A 1 83 ? -4.046 6.470 -12.410 1.00 94.12 83 LYS A N 1
ATOM 658 C CA . LYS A 1 83 ? -3.701 7.544 -13.359 1.00 94.12 83 LYS A CA 1
ATOM 659 C C . LYS A 1 83 ? -3.677 7.087 -14.829 1.00 94.12 83 LYS A C 1
ATOM 661 O O . LYS A 1 83 ? -3.283 7.878 -15.684 1.00 94.12 83 LYS A O 1
ATOM 666 N N . GLY A 1 84 ? -4.009 5.828 -15.136 1.00 95.44 84 GLY A N 1
ATOM 667 C CA . GLY A 1 84 ? -3.943 5.263 -16.494 1.00 95.44 84 GLY A CA 1
ATOM 668 C C . GLY A 1 84 ? -2.519 5.037 -17.023 1.00 95.44 84 GLY A C 1
ATOM 669 O O . GLY A 1 84 ? -2.305 4.877 -18.222 1.00 95.44 84 GLY A O 1
ATOM 670 N N . ARG A 1 85 ? -1.507 5.038 -16.147 1.00 97.06 85 ARG A N 1
ATOM 671 C CA . ARG A 1 85 ? -0.087 4.886 -16.506 1.00 97.06 85 ARG A CA 1
ATOM 672 C C . ARG A 1 85 ? 0.338 3.421 -16.420 1.00 97.06 85 ARG A C 1
ATOM 674 O O . ARG A 1 85 ? 1.169 3.054 -15.589 1.00 97.06 85 ARG A O 1
ATOM 681 N N . HIS A 1 86 ? -0.236 2.579 -17.275 1.00 95.38 86 HIS A N 1
ATOM 682 C CA . HIS A 1 86 ? -0.133 1.118 -17.164 1.00 95.38 86 HIS A CA 1
ATOM 683 C C . HIS A 1 86 ? 1.308 0.574 -17.181 1.00 95.38 86 HIS A C 1
ATOM 685 O O . HIS A 1 86 ? 1.625 -0.345 -16.426 1.00 95.38 86 HIS A O 1
ATOM 691 N N . ASP A 1 87 ? 2.217 1.156 -17.970 1.00 97.38 87 ASP A N 1
ATOM 692 C CA . ASP A 1 87 ? 3.621 0.715 -17.990 1.00 97.38 87 ASP A CA 1
ATOM 693 C C . ASP A 1 87 ? 4.345 0.981 -16.668 1.00 97.38 87 ASP A C 1
ATOM 695 O O . ASP A 1 87 ? 5.052 0.110 -16.153 1.00 97.38 87 ASP A O 1
ATOM 699 N N . GLN A 1 88 ? 4.121 2.160 -16.080 1.00 97.31 88 GLN A N 1
ATOM 700 C CA . GLN A 1 88 ? 4.659 2.505 -14.762 1.00 97.31 88 GLN A CA 1
ATOM 701 C C . GLN A 1 88 ? 4.038 1.615 -13.684 1.00 97.31 88 GLN A C 1
ATOM 703 O O . GLN A 1 88 ? 4.751 1.092 -12.827 1.00 97.31 88 GLN A O 1
ATOM 708 N N . ALA A 1 89 ? 2.726 1.379 -13.766 1.00 96.31 89 ALA A N 1
ATOM 709 C CA . ALA A 1 89 ? 2.017 0.501 -12.848 1.00 96.31 89 ALA A CA 1
ATOM 710 C C . ALA A 1 89 ? 2.600 -0.918 -12.865 1.00 96.31 89 ALA A C 1
ATOM 712 O O . ALA A 1 89 ? 2.878 -1.484 -11.803 1.00 96.31 89 ALA A O 1
ATOM 713 N N . ARG A 1 90 ? 2.863 -1.465 -14.059 1.00 97.12 90 ARG A N 1
ATOM 714 C CA . ARG A 1 90 ? 3.479 -2.783 -14.256 1.00 97.12 90 ARG A CA 1
ATOM 715 C C . ARG A 1 90 ? 4.899 -2.853 -13.693 1.00 97.12 90 ARG A C 1
ATOM 717 O O . ARG A 1 90 ? 5.220 -3.821 -13.004 1.00 97.12 90 ARG A O 1
ATOM 724 N N . LEU A 1 91 ? 5.729 -1.838 -13.941 1.00 98.12 91 LEU A N 1
ATOM 725 C CA . LEU A 1 91 ? 7.092 -1.776 -13.405 1.00 98.12 91 LEU A CA 1
ATOM 726 C C . LEU A 1 91 ? 7.089 -1.787 -11.869 1.00 98.12 91 LEU A C 1
ATOM 728 O O . LEU A 1 91 ? 7.743 -2.626 -11.248 1.00 98.12 91 LEU A O 1
ATOM 732 N N . HIS A 1 92 ? 6.301 -0.904 -11.256 1.00 97.88 92 HIS A N 1
ATOM 733 C CA . HIS A 1 92 ? 6.176 -0.827 -9.803 1.00 97.88 92 HIS A CA 1
ATOM 734 C C . HIS A 1 92 ? 5.600 -2.119 -9.203 1.00 97.88 92 HIS A C 1
ATOM 736 O O . HIS A 1 92 ? 6.099 -2.606 -8.189 1.00 97.88 92 HIS A O 1
ATOM 742 N N . ARG A 1 93 ? 4.629 -2.762 -9.869 1.00 96.00 93 ARG A N 1
ATOM 743 C CA . ARG A 1 93 ? 4.094 -4.068 -9.446 1.00 96.00 93 ARG A CA 1
ATOM 744 C C . ARG A 1 93 ? 5.191 -5.130 -9.394 1.00 96.00 93 ARG A C 1
ATOM 746 O O . ARG A 1 93 ? 5.317 -5.848 -8.402 1.00 96.00 93 ARG A O 1
ATOM 753 N N . GLN A 1 94 ? 6.026 -5.207 -10.430 1.00 97.62 94 GLN A N 1
ATOM 754 C CA . GLN A 1 94 ? 7.132 -6.164 -10.479 1.00 97.62 94 GLN A CA 1
ATOM 755 C C . GLN A 1 94 ? 8.173 -5.897 -9.383 1.00 97.62 94 GLN A C 1
ATOM 757 O O . GLN A 1 94 ? 8.680 -6.839 -8.762 1.00 97.62 94 GLN A O 1
ATOM 762 N N . ASN A 1 95 ? 8.459 -4.626 -9.096 1.00 97.88 95 ASN A N 1
ATOM 763 C CA . ASN A 1 95 ? 9.345 -4.238 -8.001 1.00 97.88 95 ASN A CA 1
ATOM 764 C C . ASN A 1 95 ? 8.764 -4.633 -6.635 1.00 97.88 95 ASN A C 1
ATOM 766 O O . ASN A 1 95 ? 9.496 -5.161 -5.795 1.00 97.88 95 ASN A O 1
ATOM 770 N N . ALA A 1 96 ? 7.457 -4.444 -6.424 1.00 96.94 96 ALA A N 1
ATOM 771 C CA . ALA A 1 96 ? 6.765 -4.837 -5.197 1.00 96.94 96 ALA A CA 1
ATOM 772 C C . ALA A 1 96 ? 6.815 -6.358 -4.972 1.00 96.94 96 ALA A C 1
ATOM 774 O O . ALA A 1 96 ? 7.169 -6.825 -3.885 1.00 96.94 96 ALA A O 1
ATOM 775 N N . ILE A 1 97 ? 6.536 -7.147 -6.016 1.00 96.19 97 ILE A N 1
ATOM 776 C CA . ILE A 1 97 ? 6.607 -8.617 -5.970 1.00 96.19 97 ILE A CA 1
ATOM 777 C C . ILE A 1 97 ? 8.037 -9.079 -5.661 1.00 96.19 97 ILE A C 1
ATOM 779 O O . ILE A 1 97 ? 8.240 -9.945 -4.811 1.00 96.19 97 ILE A O 1
ATOM 783 N N . SER A 1 98 ? 9.038 -8.477 -6.304 1.00 97.31 98 SER A N 1
ATOM 784 C CA . SER A 1 98 ? 10.451 -8.824 -6.096 1.00 97.31 98 SER A CA 1
ATOM 785 C C . SER A 1 98 ? 10.949 -8.465 -4.691 1.00 97.31 98 SER A C 1
ATOM 787 O O . SER A 1 98 ? 11.790 -9.167 -4.131 1.00 97.31 98 SER A O 1
ATOM 789 N N . ALA A 1 99 ? 10.421 -7.389 -4.101 1.00 96.06 99 ALA A N 1
ATOM 790 C CA . ALA A 1 99 ? 10.790 -6.909 -2.770 1.00 96.06 99 ALA A CA 1
ATOM 791 C C . ALA A 1 99 ? 9.991 -7.556 -1.619 1.00 96.06 99 ALA A C 1
ATOM 793 O O . ALA A 1 99 ? 10.261 -7.264 -0.450 1.00 96.06 99 ALA A O 1
ATOM 794 N N . SER A 1 100 ? 9.008 -8.409 -1.918 1.00 93.88 100 SER A N 1
ATOM 795 C CA . SER A 1 100 ? 8.140 -9.059 -0.929 1.00 93.88 100 SER A CA 1
ATOM 796 C C . SER A 1 100 ? 8.438 -10.554 -0.789 1.00 93.88 100 SER A C 1
ATOM 798 O O . SER A 1 100 ? 9.068 -11.191 -1.637 1.00 93.88 100 SER A O 1
ATOM 800 N N . ARG A 1 101 ? 7.996 -11.145 0.328 1.00 90.50 101 ARG A N 1
ATOM 801 C CA . ARG A 1 101 ? 8.153 -12.578 0.626 1.00 90.50 101 ARG A CA 1
ATOM 802 C C . ARG A 1 101 ? 6.891 -13.137 1.282 1.00 90.50 101 ARG A C 1
ATOM 804 O O . ARG A 1 101 ? 6.076 -12.385 1.817 1.00 90.50 101 ARG A O 1
ATOM 811 N N . GLY A 1 102 ? 6.744 -14.463 1.255 1.00 91.44 102 GLY A N 1
ATOM 812 C CA . GLY A 1 102 ? 5.664 -15.180 1.939 1.00 91.44 102 GLY A CA 1
ATOM 813 C C . GLY A 1 102 ? 4.271 -14.654 1.581 1.00 91.44 102 GLY A C 1
ATOM 814 O O . GLY A 1 102 ? 3.962 -14.446 0.408 1.00 91.44 102 GLY A O 1
ATOM 815 N N . VAL A 1 103 ? 3.450 -14.403 2.605 1.00 85.69 103 VAL A N 1
ATOM 816 C CA . VAL A 1 103 ? 2.052 -13.966 2.445 1.00 85.69 103 VAL A CA 1
ATOM 817 C C . VAL A 1 103 ? 1.912 -12.646 1.680 1.00 85.69 103 VAL A C 1
ATOM 819 O O . VAL A 1 103 ? 1.006 -12.512 0.867 1.00 85.69 103 VAL A O 1
ATOM 822 N N . GLN A 1 104 ? 2.829 -11.692 1.869 1.00 85.88 104 GLN A N 1
ATOM 823 C CA . GLN A 1 104 ? 2.785 -10.397 1.174 1.00 85.88 104 GLN A CA 1
ATOM 824 C C . GLN A 1 104 ? 2.974 -10.584 -0.330 1.00 85.88 104 GLN A C 1
ATOM 826 O O . GLN A 1 104 ? 2.221 -10.033 -1.124 1.00 85.88 104 GLN A O 1
ATOM 831 N N . ARG A 1 105 ? 3.941 -11.425 -0.720 1.00 90.38 105 ARG A N 1
ATOM 832 C CA . ARG A 1 105 ? 4.185 -11.744 -2.130 1.00 90.38 105 ARG A CA 1
ATOM 833 C C . ARG A 1 105 ? 2.997 -12.459 -2.758 1.00 90.38 105 ARG A C 1
ATOM 835 O O . ARG A 1 105 ? 2.623 -12.132 -3.877 1.00 90.38 105 ARG A O 1
ATOM 842 N N . TYR A 1 106 ? 2.404 -13.410 -2.037 1.00 87.31 106 TYR A N 1
ATOM 843 C CA . TYR A 1 106 ? 1.214 -14.114 -2.507 1.00 87.31 106 TYR A CA 1
ATOM 844 C C . TYR A 1 106 ? 0.066 -13.139 -2.795 1.00 87.31 106 TYR A C 1
ATOM 846 O O . TYR A 1 106 ? -0.487 -13.172 -3.893 1.00 87.31 106 TYR A O 1
ATOM 854 N N . LEU A 1 107 ? -0.226 -12.236 -1.851 1.00 84.69 107 LEU A N 1
ATOM 855 C CA . LEU A 1 107 ? -1.269 -11.219 -2.003 1.00 84.69 107 LEU A CA 1
ATOM 856 C C . LEU A 1 107 ? -0.995 -10.281 -3.184 1.00 84.69 107 LEU A C 1
ATOM 858 O O . LEU A 1 107 ? -1.913 -9.997 -3.936 1.00 84.69 107 LEU A O 1
ATOM 862 N N . LEU A 1 108 ? 0.251 -9.846 -3.393 1.00 88.25 108 LEU A N 1
ATOM 863 C CA . LEU A 1 108 ? 0.606 -8.962 -4.512 1.00 88.25 108 LEU A CA 1
ATOM 864 C C . LEU A 1 108 ? 0.482 -9.631 -5.890 1.00 88.25 108 LEU A C 1
ATOM 866 O O . LEU A 1 108 ? 0.237 -8.943 -6.875 1.00 88.25 108 LEU A O 1
ATOM 870 N N . ILE A 1 109 ? 0.670 -10.951 -5.972 1.00 88.94 109 ILE A N 1
ATOM 871 C CA . ILE A 1 109 ? 0.534 -11.708 -7.227 1.00 88.94 109 ILE A CA 1
ATOM 872 C C . ILE A 1 109 ? -0.943 -11.948 -7.580 1.00 88.94 109 ILE A C 1
ATOM 874 O O . ILE A 1 109 ? -1.275 -11.995 -8.759 1.00 88.94 109 ILE A O 1
ATOM 878 N N . HIS A 1 110 ? -1.811 -12.099 -6.576 1.00 82.56 110 HIS A N 1
ATOM 879 C CA . HIS A 1 110 ? -3.222 -12.483 -6.743 1.00 82.56 110 HIS A CA 1
ATOM 880 C C . HIS A 1 110 ? -4.197 -11.347 -6.376 1.00 82.56 110 HIS A C 1
ATOM 882 O O . HIS A 1 110 ? -5.334 -11.620 -5.991 1.00 82.56 110 HIS A O 1
ATOM 888 N N . LYS A 1 111 ? -3.716 -10.100 -6.419 1.00 72.62 111 LYS A N 1
ATOM 889 C CA . LYS A 1 111 ? -4.475 -8.869 -6.159 1.00 72.62 111 LYS A CA 1
ATOM 890 C C . LYS A 1 111 ? -5.438 -8.555 -7.295 1.00 72.62 111 LYS A C 1
ATOM 892 O O . LYS A 1 111 ? -5.031 -8.727 -8.464 1.00 72.62 111 LYS A O 1
#

pLDDT: mean 82.59, std 17.09, range [33.84, 98.12]

Foldseek 3Di:
DDDDDDDDLLVVLLVQLVVCVVVVVLVSNVVSLVSNPDPLSSLLSVLVSCLVVVNLVVSQVSLVVHPQLLSSLCSQLSNCVSVVNNVSNVVSLVRNLVSDDDPSNVVSVVD

Secondary structure (DSSP, 8-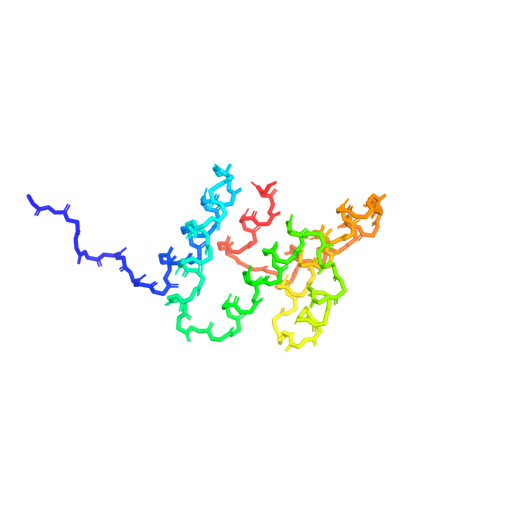state):
----SS--HHHHHHHHHHHHHHTT-HHHHHHHHHH---HHHHHHHHHHHHHHTT-HHHHHHHHHH-S-HHHHHHHHHHHHHHTT-HHHHHHHHHHHHHH--HHHHHHHH--

Radius of gyration: 14.16 Å; chains: 1; bounding box: 28×37×39 Å